Protein AF-A0A8E1WLB1-F1 (afdb_monomer_lite)

Sequence (109 aa):
MVTIDEEIEALRMELAEETDPLENDVKKKERRQAFNVERGKLIANALDRASTAIIALGIFTPALNAYYGSVVDTSMTPVGQVFGVFACFAVAYLLHLLGQESLEKGYSI

Foldseek 3Di:
DDDPVNVVVVVVVVVVVVVVVVVVVVVVVVVVLVVLQVVLVVLLVVLLVVLVVLLCCLPVVVVVCVVVPCPPVPPQPPVSSVVSSVVSNVVSVVSNVVSVCSNVPSDDD

Radius of gyration: 29.31 Å; chains: 1; bounding box: 66×15×85 Å

Organism: NCBI:txid376165

Structure (mmCIF, N/CA/C/O backbone):
data_AF-A0A8E1WLB1-F1
#
_entry.id   AF-A0A8E1WLB1-F1
#
loop_
_atom_site.group_PDB
_atom_site.id
_atom_site.type_symbol
_atom_site.label_atom_id
_atom_site.label_alt_id
_atom_site.label_comp_id
_atom_site.label_asym_id
_atom_site.label_entity_id
_atom_site.label_seq_id
_atom_site.pdbx_PDB_ins_code
_atom_site.Cartn_x
_atom_site.Cartn_y
_atom_site.Cartn_z
_atom_site.occupancy
_atom_site.B_iso_or_equiv
_atom_site.auth_seq_id
_atom_site.auth_comp_id
_atom_site.auth_asym_id
_atom_site.auth_atom_id
_atom_site.pdbx_PDB_model_num
ATOM 1 N N . MET A 1 1 ? -39.319 -3.958 58.319 1.00 59.16 1 MET A N 1
ATOM 2 C CA . MET A 1 1 ? -39.807 -2.802 57.546 1.00 59.16 1 MET A CA 1
ATOM 3 C C . MET A 1 1 ? -38.581 -2.290 56.822 1.00 59.16 1 MET A C 1
ATOM 5 O O . MET A 1 1 ? -37.743 -1.691 57.477 1.00 59.16 1 MET A O 1
ATOM 9 N N . VAL A 1 2 ? -38.396 -2.716 55.569 1.00 61.66 2 VAL A N 1
ATOM 10 C CA . VAL A 1 2 ? -37.246 -2.314 54.741 1.00 61.66 2 VAL A CA 1
ATOM 11 C C . VAL A 1 2 ? -37.337 -0.802 54.564 1.00 61.66 2 VAL A C 1
ATOM 13 O O . VAL A 1 2 ? -38.421 -0.280 54.291 1.00 61.66 2 VAL A O 1
ATOM 16 N N . THR A 1 3 ? -36.252 -0.091 54.852 1.00 81.69 3 THR A N 1
ATOM 17 C CA . THR A 1 3 ? -36.212 1.370 54.731 1.00 81.69 3 THR A CA 1
ATOM 18 C C . THR A 1 3 ? -35.999 1.758 53.275 1.00 81.69 3 THR A C 1
ATOM 20 O O . THR A 1 3 ? -35.288 1.070 52.558 1.00 81.69 3 THR A O 1
ATOM 23 N N . ILE A 1 4 ? -36.582 2.876 52.843 1.00 82.38 4 ILE A N 1
ATOM 24 C CA . ILE A 1 4 ? -36.478 3.382 51.461 1.00 82.38 4 ILE A CA 1
ATOM 25 C C . ILE A 1 4 ? -35.007 3.495 51.008 1.00 82.38 4 ILE A C 1
ATOM 27 O O . ILE A 1 4 ? -34.698 3.245 49.847 1.00 82.38 4 ILE A O 1
ATOM 31 N N . ASP A 1 5 ? -34.089 3.789 51.932 1.00 85.62 5 ASP A N 1
ATOM 32 C CA . ASP A 1 5 ? -32.648 3.826 51.660 1.00 85.62 5 ASP A CA 1
ATOM 33 C C . ASP A 1 5 ? -32.058 2.459 51.253 1.00 85.62 5 ASP A C 1
ATOM 35 O O . ASP A 1 5 ? -31.161 2.418 50.416 1.00 85.62 5 ASP A O 1
ATOM 39 N N . GLU A 1 6 ? -32.576 1.337 51.769 1.00 86.00 6 GLU A N 1
ATOM 40 C CA . GLU A 1 6 ? -32.135 -0.011 51.359 1.00 86.00 6 GLU A CA 1
ATOM 41 C C . GLU A 1 6 ? -32.599 -0.353 49.938 1.00 86.00 6 GLU A C 1
ATOM 43 O O . GLU A 1 6 ? -31.841 -0.953 49.178 1.00 86.00 6 GLU A O 1
ATOM 48 N N . GLU A 1 7 ? -33.814 0.050 49.547 1.00 85.56 7 GLU A N 1
ATOM 49 C CA . GLU A 1 7 ? -34.298 -0.147 48.172 1.00 85.56 7 GLU A CA 1
ATOM 50 C C . GLU A 1 7 ? -33.509 0.702 47.168 1.00 85.56 7 GLU A C 1
ATOM 52 O O . GLU A 1 7 ? -33.182 0.232 46.077 1.00 85.56 7 GLU A O 1
ATOM 57 N N . ILE A 1 8 ? -33.156 1.938 47.541 1.00 85.50 8 ILE A N 1
ATOM 58 C CA . ILE A 1 8 ? -32.335 2.819 46.700 1.00 85.50 8 ILE A CA 1
ATOM 59 C C . ILE A 1 8 ? -30.932 2.234 46.504 1.00 85.50 8 ILE A C 1
ATOM 61 O O . ILE A 1 8 ? -30.413 2.268 45.386 1.00 85.50 8 ILE A O 1
ATOM 65 N N . GLU A 1 9 ? -30.317 1.692 47.554 1.00 88.00 9 GLU A N 1
ATOM 66 C CA . GLU A 1 9 ? -28.968 1.131 47.458 1.00 88.00 9 GLU A CA 1
ATOM 67 C C . GLU A 1 9 ? -28.949 -0.189 46.670 1.00 88.00 9 GLU A C 1
ATOM 69 O O . GLU A 1 9 ? -28.043 -0.410 45.866 1.00 88.00 9 GLU A O 1
ATOM 74 N N . ALA A 1 10 ? -29.991 -1.018 46.803 1.00 86.75 10 ALA A N 1
ATOM 75 C CA . ALA A 1 10 ? -30.160 -2.227 45.997 1.00 86.75 10 ALA A CA 1
ATOM 76 C C . ALA A 1 10 ? -30.283 -1.907 44.495 1.00 86.75 10 ALA A C 1
ATOM 78 O O . ALA A 1 10 ? -29.577 -2.500 43.681 1.00 86.75 10 ALA A O 1
ATOM 79 N N . LEU A 1 11 ? -31.093 -0.905 44.133 1.00 87.06 11 LEU A N 1
ATOM 80 C CA . LEU A 1 11 ? -31.238 -0.438 42.747 1.00 87.06 11 LEU A CA 1
ATOM 81 C C . LEU A 1 11 ? -29.931 0.119 42.171 1.00 87.06 11 LEU A C 1
ATOM 83 O O . LEU A 1 11 ? -29.630 -0.069 40.993 1.00 87.06 11 LEU A O 1
ATOM 87 N N . ARG A 1 12 ? -29.136 0.815 42.992 1.00 88.25 12 ARG A N 1
ATOM 88 C CA . ARG A 1 12 ? -27.818 1.320 42.580 1.00 88.25 12 ARG A CA 1
ATOM 89 C C . ARG A 1 12 ? -26.835 0.190 42.318 1.00 88.25 12 ARG A C 1
ATOM 91 O O . ARG A 1 12 ? -26.054 0.283 41.376 1.00 88.25 12 ARG A O 1
ATOM 98 N N . MET A 1 13 ? -26.869 -0.848 43.145 1.00 87.62 13 MET A N 1
ATOM 99 C CA . MET A 1 13 ? -25.991 -2.004 43.019 1.00 87.62 13 MET A CA 1
ATOM 100 C C . MET A 1 13 ? -26.341 -2.839 41.779 1.00 87.62 13 MET A C 1
ATOM 102 O O . MET A 1 13 ? -25.441 -3.218 41.037 1.00 87.62 13 MET A O 1
ATOM 106 N N . GLU A 1 14 ? -27.633 -3.019 41.493 1.00 86.56 14 GLU A N 1
ATOM 107 C CA . GLU A 1 14 ? -28.126 -3.696 40.286 1.00 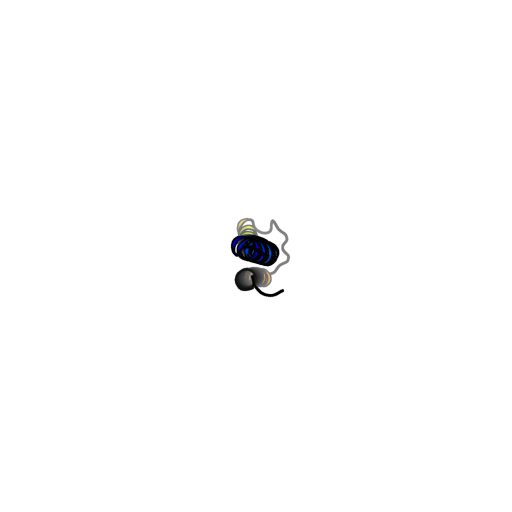86.56 14 GLU A CA 1
ATOM 108 C C . GLU A 1 14 ? -27.766 -2.916 39.006 1.00 86.56 14 GLU A C 1
ATOM 110 O O . GLU A 1 14 ? -27.254 -3.487 38.043 1.00 86.56 14 GLU A O 1
ATOM 115 N N . LEU A 1 15 ? -27.907 -1.583 39.020 1.00 84.81 15 LEU A N 1
ATOM 116 C CA . LEU A 1 15 ? -27.486 -0.729 37.904 1.00 84.81 15 LEU A CA 1
ATOM 117 C C . LEU A 1 15 ? -25.960 -0.743 37.696 1.00 84.81 15 LEU A C 1
ATOM 119 O O . LEU A 1 15 ? -25.486 -0.689 36.560 1.00 84.81 15 LEU A O 1
ATOM 123 N N . ALA A 1 16 ? -25.176 -0.807 38.776 1.00 81.62 16 ALA A N 1
ATOM 124 C CA . ALA A 1 16 ? -23.720 -0.925 38.702 1.00 81.62 16 ALA A CA 1
ATOM 125 C C . ALA A 1 16 ? -23.286 -2.283 38.119 1.00 81.62 16 ALA A C 1
ATOM 127 O O . ALA A 1 16 ? -22.360 -2.334 37.312 1.00 81.62 16 ALA A O 1
ATOM 128 N N . GLU A 1 17 ? -23.983 -3.366 38.473 1.00 86.50 17 GLU A N 1
ATOM 129 C CA . GLU A 1 17 ? -23.728 -4.709 37.941 1.00 86.50 17 GLU A CA 1
ATOM 130 C C . GLU A 1 17 ? -24.061 -4.820 36.444 1.00 86.50 17 GLU A C 1
ATOM 132 O O . GLU A 1 17 ? -23.345 -5.492 35.704 1.00 86.50 17 GLU A O 1
ATOM 137 N N . GLU A 1 18 ? -25.087 -4.112 35.963 1.00 81.25 18 GLU A N 1
ATOM 138 C CA . GLU A 1 18 ? -25.448 -4.095 34.539 1.00 81.25 18 GLU A CA 1
ATOM 139 C C . GLU A 1 18 ? -24.536 -3.183 33.692 1.00 81.25 18 GLU A C 1
ATOM 141 O O . GLU A 1 18 ? -24.259 -3.467 32.522 1.00 81.25 18 GLU A O 1
ATOM 146 N N . THR A 1 19 ? -24.023 -2.092 34.268 1.00 79.38 19 THR A N 1
ATOM 147 C CA . THR A 1 19 ? -23.196 -1.107 33.542 1.00 79.38 19 THR A CA 1
ATOM 148 C C . THR A 1 19 ? -21.728 -1.522 33.387 1.00 79.38 19 THR A C 1
ATOM 150 O O . THR A 1 19 ? -21.125 -1.236 32.348 1.00 79.38 19 THR A O 1
ATOM 153 N N . ASP A 1 20 ? -21.163 -2.252 34.350 1.00 82.69 20 ASP A N 1
ATOM 154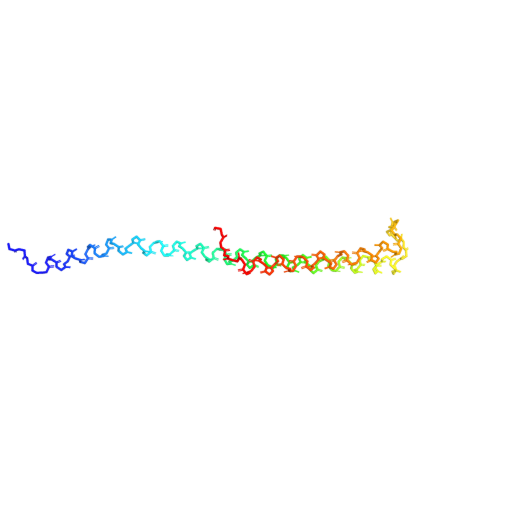 C CA . ASP A 1 20 ? -19.772 -2.731 34.321 1.00 82.69 20 ASP A CA 1
ATOM 155 C C . ASP A 1 20 ? -19.424 -3.641 33.111 1.00 82.69 20 ASP A C 1
ATOM 157 O O . ASP A 1 20 ? -18.413 -3.400 32.431 1.00 82.69 20 ASP A O 1
ATOM 161 N N . PRO A 1 21 ? -20.238 -4.651 32.730 1.00 82.62 21 PRO A N 1
ATOM 162 C CA . PRO A 1 21 ? -19.960 -5.460 31.542 1.00 82.62 21 PRO A CA 1
ATOM 163 C C . PRO A 1 21 ? -20.099 -4.655 30.242 1.00 82.62 21 PRO A C 1
ATOM 165 O O . PRO A 1 21 ? -19.330 -4.867 29.299 1.00 82.62 21 PRO A O 1
ATOM 168 N N . LEU A 1 22 ? -21.023 -3.689 30.194 1.00 82.19 22 LEU A N 1
ATOM 169 C CA . LEU A 1 22 ? -21.230 -2.844 29.021 1.00 82.19 22 LEU A CA 1
ATOM 170 C C . LEU A 1 22 ? -20.031 -1.916 28.776 1.00 82.19 22 LEU A C 1
ATOM 172 O O . LEU A 1 22 ? -19.574 -1.788 27.637 1.00 82.19 22 LEU A O 1
ATOM 176 N N . GLU A 1 23 ? -19.475 -1.311 29.829 1.00 83.94 23 GLU A N 1
ATOM 177 C CA . GLU A 1 23 ? -18.282 -0.464 29.720 1.00 83.94 23 GLU A CA 1
ATOM 178 C C . GLU A 1 23 ? -17.070 -1.266 29.217 1.00 83.94 23 GLU A C 1
ATOM 180 O O . GLU A 1 23 ? -16.312 -0.807 28.352 1.00 83.94 23 GLU A O 1
ATOM 185 N N . ASN A 1 24 ? -16.911 -2.499 29.704 1.00 84.56 24 ASN A N 1
ATOM 186 C CA . ASN A 1 24 ? -15.837 -3.393 29.279 1.00 84.56 24 ASN A CA 1
ATOM 187 C C . ASN A 1 24 ? -15.957 -3.798 27.802 1.00 84.56 24 ASN A C 1
ATOM 189 O O . ASN A 1 24 ? -14.952 -3.812 27.078 1.00 84.56 24 ASN A O 1
ATOM 193 N N . ASP A 1 25 ? -17.169 -4.066 27.320 1.00 84.94 25 ASP A N 1
ATOM 194 C CA . ASP A 1 25 ? -17.412 -4.391 25.915 1.00 84.94 25 ASP A CA 1
ATOM 195 C C . ASP A 1 25 ? -17.202 -3.194 24.981 1.00 84.94 25 ASP A C 1
ATOM 197 O O . ASP A 1 25 ? -16.645 -3.356 23.887 1.00 84.94 25 ASP A O 1
ATOM 201 N N . VAL A 1 26 ? -17.572 -1.983 25.410 1.00 86.62 26 VAL A N 1
ATOM 202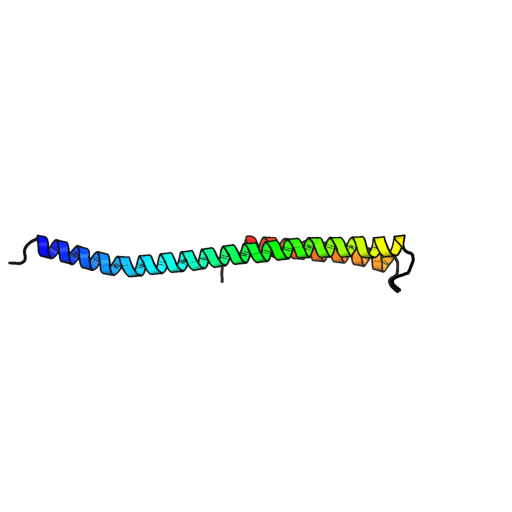 C CA . VAL A 1 26 ? -17.288 -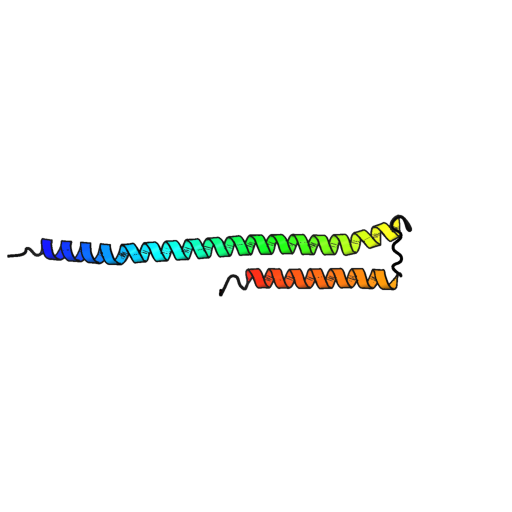0.747 24.667 1.00 86.62 26 VAL A CA 1
ATOM 203 C C . VAL A 1 26 ? -15.781 -0.517 24.580 1.00 86.62 26 VAL A C 1
ATOM 205 O O . VAL A 1 26 ? -15.252 -0.430 23.470 1.00 86.62 26 VAL A O 1
ATOM 208 N N . LYS A 1 27 ? -15.052 -0.557 25.705 1.00 87.06 27 LYS A N 1
ATOM 209 C CA . LYS A 1 27 ? -13.580 -0.428 25.711 1.00 87.06 27 LYS A CA 1
ATOM 210 C C . LYS A 1 27 ? -12.905 -1.478 24.834 1.00 87.06 27 LYS A C 1
ATOM 212 O O . LYS A 1 27 ? -11.913 -1.198 24.157 1.00 87.06 27 LYS A O 1
ATOM 217 N N . LYS A 1 28 ? -13.424 -2.706 24.818 1.00 85.44 28 LYS A N 1
ATOM 218 C CA . LYS A 1 28 ? -12.903 -3.785 23.971 1.00 85.44 28 LYS A CA 1
ATOM 219 C C . LYS A 1 28 ? -13.140 -3.510 22.485 1.00 85.44 28 LYS A C 1
ATOM 221 O O . LYS A 1 28 ? -12.241 -3.769 21.681 1.00 85.44 28 LYS A O 1
ATOM 226 N N . LYS A 1 29 ? -14.308 -2.981 22.108 1.00 81.44 29 LYS A N 1
ATOM 227 C CA . LYS A 1 29 ? -14.609 -2.567 20.727 1.00 81.44 29 LYS A CA 1
ATOM 228 C C . LYS A 1 29 ? -13.745 -1.389 20.292 1.00 81.44 29 LYS A C 1
ATOM 230 O O . LYS A 1 29 ? -13.165 -1.457 19.212 1.00 81.44 29 LYS A O 1
ATOM 235 N N . GLU A 1 30 ? -13.576 -0.383 21.144 1.00 85.62 30 GLU A N 1
ATOM 236 C CA . GLU A 1 30 ? -12.707 0.767 20.875 1.00 85.62 30 GLU A CA 1
ATOM 237 C C . GLU A 1 30 ? -11.253 0.340 20.666 1.00 85.62 30 GLU A C 1
ATOM 239 O O . GLU A 1 30 ? -10.634 0.733 19.681 1.00 85.62 30 GLU A O 1
ATOM 244 N N . ARG A 1 31 ? -10.716 -0.548 21.517 1.00 82.31 31 ARG A N 1
ATOM 245 C CA . ARG A 1 31 ? -9.360 -1.096 21.333 1.00 82.31 31 ARG A CA 1
ATOM 246 C C . ARG A 1 31 ? -9.211 -1.852 20.013 1.00 82.31 31 ARG A C 1
ATOM 248 O O . ARG A 1 31 ? -8.182 -1.729 19.354 1.00 82.31 31 ARG A O 1
ATOM 255 N N . ARG A 1 32 ? -10.227 -2.622 19.608 1.00 78.56 32 ARG A N 1
ATOM 256 C CA . ARG A 1 32 ? -10.225 -3.329 18.315 1.00 78.56 32 ARG A CA 1
ATOM 257 C C . ARG A 1 32 ? -10.291 -2.363 17.136 1.00 78.56 32 ARG A C 1
ATOM 259 O O . ARG A 1 32 ? -9.567 -2.555 16.164 1.00 78.56 32 ARG A O 1
ATOM 266 N N . GLN A 1 33 ? -11.115 -1.323 17.226 1.00 79.88 33 GLN A N 1
ATOM 267 C CA . GLN A 1 33 ? -11.189 -0.285 16.200 1.00 79.88 33 GLN A CA 1
ATOM 268 C C . GLN A 1 33 ? -9.872 0.487 16.092 1.00 79.88 33 GLN A C 1
ATOM 270 O O . GLN A 1 33 ? -9.356 0.633 14.987 1.00 79.88 33 GLN A O 1
ATOM 275 N N . ALA A 1 34 ? -9.283 0.899 17.217 1.00 80.06 34 ALA A N 1
ATOM 276 C CA . ALA A 1 34 ? -7.992 1.580 17.247 1.00 80.06 34 ALA A CA 1
ATOM 277 C C . ALA A 1 34 ? -6.890 0.728 16.598 1.00 80.06 34 ALA A C 1
ATOM 279 O O . ALA A 1 34 ? -6.176 1.209 15.719 1.00 80.06 34 ALA A O 1
ATOM 280 N N . PHE A 1 35 ? -6.824 -0.562 16.943 1.00 78.88 35 PHE A N 1
ATOM 281 C CA . PHE A 1 35 ? -5.874 -1.497 16.342 1.00 78.88 35 PHE A CA 1
ATOM 282 C C . PHE A 1 35 ? -6.066 -1.646 14.823 1.00 78.88 35 PHE A C 1
ATOM 284 O O . PHE A 1 35 ? -5.097 -1.633 14.065 1.00 78.88 35 PHE A O 1
ATOM 291 N N . ASN A 1 36 ? -7.313 -1.750 14.353 1.00 75.25 36 ASN A N 1
ATOM 292 C CA . ASN A 1 36 ? -7.610 -1.872 12.924 1.00 75.25 36 ASN A CA 1
ATOM 293 C C . ASN A 1 36 ? -7.248 -0.600 12.145 1.00 75.25 36 ASN A C 1
ATOM 295 O O . ASN A 1 36 ? -6.695 -0.690 11.050 1.00 75.25 36 ASN A O 1
ATOM 299 N N . VAL A 1 37 ? -7.499 0.577 12.722 1.00 80.69 37 VAL A N 1
ATOM 300 C CA . VAL A 1 37 ? -7.125 1.867 12.125 1.00 80.69 37 VAL A CA 1
ATOM 301 C C . VAL A 1 37 ? -5.606 2.003 12.026 1.00 80.69 37 VAL A C 1
ATOM 303 O O . VAL A 1 37 ? -5.091 2.406 10.984 1.00 80.69 37 VAL A O 1
ATOM 306 N N . GLU A 1 38 ? -4.868 1.654 13.081 1.00 76.44 38 GLU A N 1
ATOM 307 C CA . GLU A 1 38 ? -3.402 1.670 13.055 1.00 76.44 38 GLU A CA 1
ATOM 308 C C . GLU A 1 38 ? -2.842 0.701 12.014 1.00 76.44 38 GLU A C 1
ATOM 310 O O . GLU A 1 38 ? -1.964 1.069 11.230 1.00 76.44 38 GLU A O 1
ATOM 315 N N . ARG A 1 39 ? -3.398 -0.511 11.935 1.00 74.19 39 ARG A N 1
ATOM 316 C CA . ARG A 1 39 ? -3.007 -1.495 10.924 1.00 74.19 39 ARG A CA 1
ATOM 317 C C . ARG A 1 39 ? -3.277 -0.987 9.505 1.00 74.19 39 ARG A C 1
ATOM 319 O O . ARG A 1 39 ? -2.405 -1.125 8.650 1.00 74.19 39 ARG A O 1
ATOM 326 N N . GLY A 1 40 ? -4.428 -0.356 9.268 1.00 76.81 40 GLY A N 1
ATOM 327 C CA . GLY A 1 40 ? -4.763 0.268 7.985 1.00 76.81 40 GLY A CA 1
ATOM 328 C C . GLY A 1 40 ? -3.767 1.361 7.592 1.00 76.81 40 GLY A C 1
ATOM 329 O O . GLY A 1 40 ? -3.255 1.358 6.474 1.00 76.81 40 GLY A O 1
ATOM 330 N N . LYS A 1 41 ? -3.392 2.235 8.535 1.00 76.19 41 LYS A N 1
ATOM 331 C CA . LYS A 1 41 ? -2.367 3.273 8.317 1.00 76.19 41 LYS A CA 1
ATOM 332 C C . LYS A 1 41 ? -1.002 2.681 7.960 1.00 76.19 41 LYS A C 1
ATOM 334 O O . LYS A 1 41 ? -0.337 3.185 7.057 1.00 76.19 41 LYS A O 1
ATOM 339 N N . LEU A 1 42 ? -0.580 1.614 8.644 1.00 78.12 42 LEU A N 1
ATOM 340 C CA . LEU A 1 42 ? 0.691 0.939 8.361 1.00 78.12 42 LEU A CA 1
ATOM 341 C C . LEU A 1 42 ? 0.699 0.293 6.973 1.00 78.12 42 LEU A C 1
ATOM 343 O O . LEU A 1 42 ? 1.681 0.436 6.245 1.00 78.12 42 LEU A O 1
ATOM 347 N N . ILE A 1 43 ? -0.393 -0.377 6.601 1.00 78.38 43 ILE A N 1
ATOM 348 C CA . ILE A 1 43 ? -0.558 -1.000 5.283 1.00 78.38 43 ILE A CA 1
ATOM 349 C C . ILE A 1 43 ? -0.514 0.070 4.193 1.00 78.38 43 ILE A C 1
ATOM 351 O O . ILE A 1 43 ? 0.284 -0.042 3.267 1.00 78.38 43 ILE A O 1
ATOM 355 N N . ALA A 1 44 ? -1.285 1.146 4.342 1.00 76.62 44 ALA A N 1
ATOM 356 C CA . ALA A 1 44 ? -1.303 2.244 3.383 1.00 76.62 44 ALA A CA 1
ATOM 357 C C . ALA A 1 44 ? 0.082 2.873 3.185 1.00 76.62 44 ALA A C 1
ATOM 359 O O . ALA A 1 44 ? 0.535 3.038 2.056 1.00 76.62 44 ALA A O 1
ATOM 360 N N . ASN A 1 45 ? 0.795 3.149 4.279 1.00 80.94 45 ASN A N 1
ATOM 361 C CA . ASN A 1 45 ? 2.150 3.692 4.226 1.00 80.94 45 ASN A CA 1
ATOM 362 C C . ASN A 1 45 ? 3.154 2.711 3.588 1.00 80.94 45 ASN A C 1
ATOM 364 O O . ASN A 1 45 ? 4.081 3.130 2.896 1.00 80.94 45 ASN A O 1
ATOM 368 N N . ALA A 1 46 ? 2.987 1.401 3.792 1.00 75.12 46 ALA A N 1
ATOM 369 C CA . ALA A 1 46 ? 3.811 0.394 3.127 1.00 75.12 46 ALA A CA 1
ATOM 370 C C . ALA A 1 46 ? 3.531 0.328 1.614 1.00 75.12 46 ALA A C 1
ATOM 372 O O . ALA A 1 46 ? 4.475 0.253 0.828 1.00 75.12 46 ALA A O 1
ATOM 373 N N . LEU A 1 47 ? 2.261 0.405 1.204 1.00 78.31 47 LEU A N 1
ATOM 374 C CA . LEU A 1 47 ? 1.844 0.421 -0.203 1.00 78.31 47 LEU A CA 1
ATOM 375 C C . LEU A 1 47 ? 2.320 1.677 -0.937 1.00 78.31 47 LEU A C 1
ATOM 377 O O . LEU A 1 47 ? 2.785 1.566 -2.068 1.00 78.31 47 LEU A O 1
ATOM 381 N N . ASP A 1 48 ? 2.289 2.839 -0.290 1.00 76.19 48 ASP A N 1
ATOM 382 C CA . ASP A 1 48 ? 2.782 4.095 -0.866 1.00 76.19 48 ASP A CA 1
ATOM 383 C C . ASP A 1 48 ? 4.309 4.084 -1.087 1.00 76.19 48 ASP A C 1
ATOM 385 O O . ASP A 1 48 ? 4.832 4.501 -2.124 1.00 76.19 48 ASP A O 1
ATOM 389 N N . ARG A 1 49 ? 5.057 3.496 -0.144 1.00 78.62 49 ARG A N 1
ATOM 390 C CA . ARG A 1 49 ? 6.501 3.277 -0.320 1.00 78.62 49 ARG A CA 1
ATOM 391 C C . ARG A 1 49 ? 6.798 2.256 -1.413 1.00 78.62 49 ARG A C 1
ATOM 393 O O . ARG A 1 49 ? 7.742 2.446 -2.179 1.00 78.62 49 ARG A O 1
ATOM 400 N N . ALA A 1 50 ? 6.008 1.188 -1.497 1.00 75.75 50 ALA A N 1
ATOM 401 C CA . ALA A 1 50 ? 6.162 0.173 -2.531 1.00 75.75 50 ALA A CA 1
ATOM 402 C C . ALA A 1 50 ? 5.843 0.729 -3.929 1.00 75.75 50 ALA A C 1
ATOM 404 O O . ALA A 1 50 ? 6.614 0.492 -4.855 1.00 75.75 50 ALA A O 1
ATOM 405 N N . SER A 1 51 ? 4.775 1.519 -4.087 1.00 74.25 51 SER A N 1
ATOM 406 C CA . SER A 1 51 ? 4.431 2.159 -5.364 1.00 74.25 51 SER A CA 1
ATOM 407 C C . SER A 1 51 ? 5.541 3.111 -5.821 1.00 74.25 51 SER A C 1
ATOM 409 O O . SER A 1 51 ? 5.995 3.027 -6.963 1.00 74.25 51 SER A O 1
ATOM 411 N N . THR A 1 52 ? 6.064 3.933 -4.907 1.00 76.25 52 THR A N 1
ATOM 412 C CA . THR A 1 52 ? 7.181 4.846 -5.178 1.00 76.25 52 THR A CA 1
ATOM 413 C C . THR A 1 52 ? 8.440 4.083 -5.590 1.00 76.25 52 THR A C 1
ATOM 415 O O . THR A 1 52 ? 9.093 4.457 -6.563 1.00 76.25 52 THR A O 1
ATOM 418 N N . ALA A 1 53 ? 8.772 2.986 -4.901 1.00 74.12 53 ALA A N 1
ATOM 419 C CA . ALA A 1 53 ? 9.926 2.155 -5.237 1.00 74.12 53 ALA A CA 1
ATOM 420 C C . ALA A 1 53 ? 9.783 1.479 -6.610 1.00 74.12 53 ALA A C 1
ATOM 422 O O . ALA A 1 53 ? 10.752 1.420 -7.361 1.00 74.12 53 ALA A O 1
ATOM 423 N N . ILE A 1 54 ? 8.583 1.012 -6.967 1.00 80.62 54 ILE A N 1
ATOM 424 C CA . ILE A 1 54 ? 8.310 0.390 -8.270 1.00 80.62 54 ILE A CA 1
ATOM 425 C C . ILE A 1 54 ? 8.438 1.413 -9.400 1.00 80.62 54 ILE A C 1
ATOM 427 O O . ILE A 1 54 ? 9.061 1.116 -10.416 1.00 80.62 54 ILE A O 1
ATOM 431 N N . ILE A 1 55 ? 7.915 2.628 -9.219 1.00 76.56 55 ILE A N 1
ATOM 432 C CA . ILE A 1 55 ? 8.079 3.712 -10.199 1.00 76.56 55 ILE A CA 1
ATOM 433 C C . ILE A 1 55 ? 9.555 4.103 -10.314 1.00 76.56 55 ILE A C 1
ATOM 435 O O . ILE A 1 55 ? 10.074 4.231 -11.422 1.00 76.56 55 ILE A O 1
ATOM 439 N N . ALA A 1 56 ? 10.251 4.247 -9.182 1.00 78.00 56 ALA A N 1
ATOM 440 C CA . ALA A 1 56 ? 11.668 4.581 -9.168 1.00 78.00 56 ALA A CA 1
ATOM 441 C C . ALA A 1 56 ? 12.492 3.521 -9.909 1.00 78.00 56 ALA A C 1
ATOM 443 O O . ALA A 1 56 ? 13.228 3.868 -10.825 1.00 78.00 56 ALA A O 1
ATOM 444 N N . LEU A 1 57 ? 12.333 2.234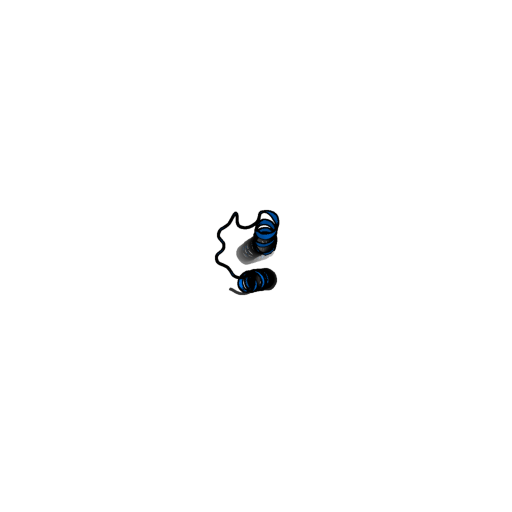 -9.595 1.00 77.00 57 LEU A N 1
ATOM 445 C CA . LEU A 1 57 ? 13.023 1.154 -10.306 1.00 77.00 57 LEU A CA 1
ATOM 446 C C . LEU A 1 57 ? 12.636 1.123 -11.791 1.00 77.00 57 LEU A C 1
ATOM 448 O O . LEU A 1 57 ? 13.511 1.068 -12.651 1.00 77.00 57 LEU A O 1
ATOM 452 N N . GLY A 1 58 ? 11.346 1.253 -12.104 1.00 73.31 58 GLY A N 1
ATOM 453 C CA . GLY A 1 58 ? 10.841 1.266 -13.475 1.00 73.31 58 GLY A CA 1
ATOM 454 C C . GLY A 1 58 ? 11.416 2.387 -14.346 1.00 73.31 58 GLY A C 1
ATOM 455 O O . GLY A 1 58 ? 11.522 2.200 -15.551 1.00 73.31 58 GLY A O 1
ATOM 456 N N . ILE A 1 59 ? 11.825 3.520 -13.763 1.00 76.75 59 ILE A N 1
ATOM 457 C CA . ILE A 1 59 ? 12.420 4.659 -14.485 1.00 76.75 59 ILE A CA 1
ATOM 458 C C . ILE A 1 59 ? 13.952 4.645 -14.408 1.00 76.75 59 ILE A C 1
ATOM 460 O O . ILE A 1 59 ? 14.626 4.818 -15.424 1.00 76.75 59 ILE A O 1
ATOM 464 N N . PHE A 1 60 ? 14.527 4.429 -13.224 1.00 78.19 60 PHE A N 1
ATOM 465 C CA . PHE A 1 60 ? 15.977 4.460 -13.030 1.00 78.19 60 PHE A CA 1
ATOM 466 C C . PHE A 1 60 ? 16.671 3.288 -13.719 1.00 78.19 60 PHE A C 1
ATOM 468 O O . PHE A 1 60 ? 17.737 3.486 -14.293 1.00 78.19 60 PHE A O 1
ATOM 475 N N . THR A 1 61 ? 16.085 2.088 -13.729 1.00 74.00 61 THR A N 1
ATOM 476 C CA . THR A 1 61 ? 16.680 0.930 -14.411 1.00 74.00 61 THR A CA 1
ATOM 477 C C . THR A 1 61 ? 16.878 1.166 -15.917 1.00 74.00 61 THR A C 1
ATOM 479 O O . THR A 1 61 ? 18.009 1.004 -16.383 1.00 74.00 61 THR A O 1
ATOM 482 N N . PRO A 1 62 ? 15.872 1.599 -16.705 1.00 71.50 62 PRO A N 1
ATOM 483 C CA . PRO A 1 62 ? 16.097 1.925 -18.113 1.00 71.50 62 PRO A CA 1
ATOM 484 C C . PRO A 1 62 ? 16.968 3.174 -18.308 1.00 71.50 62 PRO A C 1
ATOM 486 O O . PRO A 1 62 ? 17.784 3.188 -19.228 1.00 71.50 62 PRO A O 1
ATOM 489 N N . ALA A 1 63 ? 16.868 4.192 -17.443 1.00 74.38 63 ALA A N 1
ATOM 490 C CA . ALA 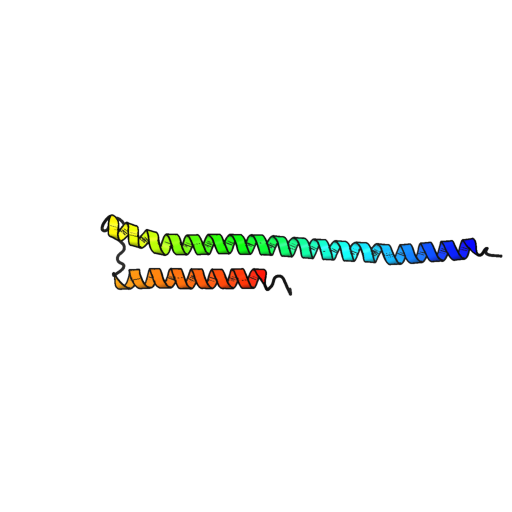A 1 63 ? 17.712 5.388 -17.537 1.00 74.38 63 ALA A CA 1
ATOM 491 C C . ALA A 1 63 ? 19.205 5.070 -17.340 1.00 74.38 63 ALA A C 1
ATOM 493 O O . ALA A 1 63 ? 20.047 5.547 -18.100 1.00 74.38 63 ALA A O 1
ATOM 494 N N . LEU A 1 64 ? 19.537 4.219 -16.365 1.00 74.38 64 LEU A N 1
ATOM 495 C CA . LEU A 1 64 ? 20.902 3.744 -16.133 1.00 74.38 64 LEU A CA 1
ATOM 496 C C . LEU A 1 64 ? 21.400 2.885 -17.298 1.00 74.38 64 LEU A C 1
ATOM 498 O O . LEU A 1 64 ? 22.554 3.020 -17.698 1.00 74.38 64 LEU A O 1
ATOM 502 N N . ASN A 1 65 ? 20.538 2.051 -17.884 1.00 72.50 65 ASN A N 1
ATOM 503 C CA . ASN A 1 65 ? 20.901 1.252 -19.053 1.00 72.50 65 ASN A CA 1
ATOM 504 C C . ASN A 1 65 ? 21.209 2.126 -20.284 1.00 72.50 65 ASN A C 1
ATOM 506 O O . ASN A 1 65 ? 22.161 1.857 -21.014 1.00 72.50 65 ASN A O 1
ATOM 510 N N . ALA A 1 66 ? 20.443 3.205 -20.480 1.00 72.62 66 ALA A N 1
ATOM 511 C CA . ALA A 1 66 ? 20.681 4.179 -21.542 1.00 72.62 66 ALA A CA 1
ATOM 512 C C . ALA A 1 66 ? 21.954 5.011 -21.305 1.00 72.62 66 ALA A C 1
ATOM 514 O O . ALA A 1 66 ? 22.693 5.272 -22.251 1.00 72.62 66 ALA A O 1
ATOM 515 N N . TYR A 1 67 ? 22.224 5.412 -20.056 1.00 76.12 67 TYR A N 1
ATOM 516 C CA . TYR A 1 67 ? 23.382 6.243 -19.710 1.00 76.12 67 TYR A CA 1
ATOM 517 C C . TYR A 1 67 ? 24.702 5.472 -19.753 1.00 76.12 67 TYR A C 1
ATOM 519 O O . TYR A 1 67 ? 25.701 5.981 -20.253 1.00 76.12 67 TYR A O 1
ATOM 527 N N . TYR A 1 68 ? 24.715 4.244 -19.234 1.00 73.69 68 TYR A N 1
ATOM 528 C CA . TYR A 1 68 ? 25.946 3.472 -19.133 1.00 73.69 68 TYR A CA 1
ATOM 529 C C . TYR A 1 68 ? 26.194 2.518 -20.307 1.00 73.69 68 TYR A C 1
ATOM 531 O O . TYR A 1 68 ? 27.271 1.936 -20.362 1.00 73.69 68 TYR A O 1
ATOM 539 N N . GLY A 1 69 ? 25.242 2.358 -21.233 1.00 63.38 69 GLY A N 1
ATOM 540 C CA . GLY A 1 69 ? 25.393 1.517 -22.420 1.00 63.38 69 GLY A CA 1
ATOM 541 C C . GLY A 1 69 ? 25.733 0.060 -22.082 1.00 63.38 69 GLY A C 1
ATOM 542 O O . GLY A 1 69 ? 26.898 -0.314 -21.993 1.00 63.38 69 GLY A O 1
ATOM 543 N N . SER A 1 70 ? 24.717 -0.798 -21.961 1.00 60.25 70 SER A N 1
ATOM 544 C CA . SER A 1 70 ? 24.848 -2.270 -21.891 1.00 60.25 70 SER A CA 1
ATOM 545 C C . SER A 1 70 ? 25.587 -2.879 -20.686 1.00 60.25 70 SER A C 1
ATOM 547 O O . SER A 1 70 ? 25.912 -4.060 -20.714 1.00 60.25 70 SER A O 1
ATOM 549 N N . VAL A 1 71 ? 25.819 -2.147 -19.589 1.00 55.44 71 VAL A N 1
ATOM 550 C CA . VAL A 1 71 ? 26.434 -2.754 -18.377 1.00 55.44 71 VAL A CA 1
ATOM 551 C C . VAL A 1 71 ? 25.553 -3.833 -17.751 1.00 55.44 71 VAL A C 1
ATOM 553 O O . VAL A 1 71 ? 26.037 -4.709 -17.040 1.00 55.44 71 VAL A O 1
ATOM 556 N N . VAL A 1 72 ? 24.249 -3.760 -18.007 1.00 55.97 72 VAL A N 1
ATOM 557 C CA . VAL A 1 72 ? 23.311 -4.827 -17.697 1.00 55.97 72 VAL A CA 1
ATOM 558 C C . VAL A 1 72 ? 22.932 -5.427 -19.036 1.00 55.97 72 VAL A C 1
ATOM 560 O O . VAL A 1 72 ? 22.266 -4.762 -19.833 1.00 55.97 72 VAL A O 1
ATOM 563 N N . ASP A 1 73 ? 23.386 -6.656 -19.279 1.00 55.97 73 ASP A N 1
ATOM 564 C CA . ASP A 1 73 ? 23.053 -7.475 -20.446 1.00 55.97 73 ASP A CA 1
ATOM 565 C C . ASP A 1 73 ? 21.555 -7.819 -20.397 1.00 55.97 73 ASP A C 1
ATOM 567 O O . ASP A 1 73 ? 21.098 -8.906 -20.051 1.00 55.97 73 ASP A O 1
ATOM 571 N N . THR A 1 74 ? 20.751 -6.787 -20.610 1.00 57.06 74 THR A N 1
ATOM 572 C CA . THR A 1 74 ? 19.315 -6.859 -20.739 1.00 57.06 74 THR A CA 1
ATOM 573 C C . THR A 1 74 ? 19.102 -7.168 -22.203 1.00 57.06 74 THR A C 1
ATOM 575 O O . THR A 1 74 ? 19.044 -6.277 -23.044 1.00 57.06 74 THR A O 1
ATOM 578 N N . SER A 1 75 ? 18.960 -8.453 -22.515 1.00 61.28 75 SER A N 1
ATOM 579 C CA . SER A 1 75 ? 18.477 -8.991 -23.798 1.00 61.28 75 SER A CA 1
ATOM 580 C C . SER A 1 75 ? 17.038 -8.548 -24.135 1.00 61.28 75 SER A C 1
ATOM 582 O O . SER A 1 75 ? 16.284 -9.217 -24.839 1.00 61.28 75 SER A O 1
ATOM 584 N N . MET A 1 76 ? 16.631 -7.404 -23.599 1.00 61.12 76 MET A N 1
ATOM 585 C CA . MET A 1 76 ? 15.312 -6.831 -23.632 1.00 61.12 76 MET A CA 1
ATOM 586 C C . MET A 1 76 ? 15.330 -5.760 -24.712 1.00 61.12 76 MET A C 1
ATOM 588 O O . MET A 1 76 ? 16.012 -4.741 -24.607 1.00 61.12 76 MET A O 1
ATOM 592 N N . THR A 1 77 ? 14.599 -6.033 -25.789 1.00 75.44 77 THR A N 1
ATOM 593 C CA . THR A 1 77 ? 14.476 -5.120 -26.924 1.00 75.44 77 THR A CA 1
ATOM 594 C C . THR A 1 77 ? 13.958 -3.750 -26.457 1.00 75.44 77 THR A C 1
ATOM 596 O O . THR A 1 77 ? 13.280 -3.669 -25.428 1.00 75.44 77 THR A O 1
ATOM 599 N N . PRO A 1 78 ? 14.198 -2.663 -27.212 1.00 72.88 78 PRO A N 1
ATOM 600 C CA . PRO A 1 78 ? 13.670 -1.336 -26.872 1.00 72.88 78 PRO A CA 1
ATOM 601 C C . PRO A 1 78 ? 12.150 -1.335 -26.630 1.00 72.88 78 PRO A C 1
ATOM 603 O O . PRO A 1 78 ? 11.648 -0.648 -25.745 1.00 72.88 78 PRO A O 1
ATOM 606 N N . VAL A 1 79 ? 11.415 -2.179 -27.364 1.00 75.50 79 VAL A N 1
ATOM 607 C CA . VAL A 1 79 ? 9.972 -2.399 -27.174 1.00 75.50 79 VAL A CA 1
ATOM 608 C C . VAL A 1 79 ? 9.678 -3.037 -25.813 1.00 75.50 79 VAL A C 1
ATOM 610 O O . VAL A 1 79 ? 8.754 -2.614 -25.120 1.00 75.50 79 VAL A O 1
ATOM 613 N N . GLY A 1 80 ? 10.487 -4.017 -25.401 1.00 76.50 80 GLY A N 1
ATOM 614 C CA . GLY A 1 80 ? 10.404 -4.633 -24.079 1.00 76.50 80 GLY A CA 1
ATOM 615 C C . GLY A 1 80 ? 10.645 -3.632 -22.948 1.00 76.50 80 GLY A C 1
ATOM 616 O O . GLY A 1 80 ? 9.923 -3.661 -21.956 1.00 76.50 80 GLY A O 1
ATOM 617 N N . GLN A 1 81 ? 11.591 -2.702 -23.107 1.00 71.38 81 GLN A N 1
ATOM 618 C CA . GLN A 1 81 ? 11.844 -1.650 -22.112 1.00 71.38 81 GLN A CA 1
ATOM 619 C C . GLN A 1 81 ? 10.638 -0.727 -21.924 1.00 71.38 81 GLN A C 1
ATOM 621 O O . GLN A 1 81 ? 10.228 -0.488 -20.790 1.00 71.38 81 GLN A O 1
ATOM 626 N N . VAL A 1 82 ? 10.023 -0.265 -23.017 1.00 78.12 82 VAL A N 1
ATOM 627 C CA . VAL A 1 82 ? 8.810 0.566 -22.957 1.00 78.12 82 VAL A CA 1
ATOM 628 C C . VAL A 1 82 ? 7.674 -0.187 -22.260 1.00 78.12 82 VAL A C 1
ATOM 630 O O . VAL A 1 82 ? 7.047 0.355 -21.350 1.00 78.12 82 VAL A O 1
ATOM 633 N N . PHE A 1 83 ? 7.456 -1.459 -22.607 1.00 79.81 83 PHE A N 1
ATOM 634 C CA . PHE A 1 83 ? 6.472 -2.305 -21.924 1.00 79.81 83 PHE A CA 1
ATOM 635 C C . PHE A 1 83 ? 6.762 -2.464 -20.428 1.00 79.81 83 PHE A C 1
ATOM 637 O O . PHE A 1 83 ? 5.835 -2.405 -19.625 1.00 79.81 83 PHE A O 1
ATOM 644 N N . GLY A 1 84 ? 8.031 -2.622 -20.041 1.00 76.00 84 GLY A N 1
ATOM 645 C CA . GLY A 1 84 ? 8.446 -2.717 -18.640 1.00 76.00 84 GLY A CA 1
ATOM 646 C C . GLY A 1 84 ? 8.120 -1.455 -17.837 1.00 76.00 84 GLY A C 1
ATOM 647 O O . GLY A 1 84 ? 7.628 -1.555 -16.712 1.00 76.00 84 GLY A O 1
ATOM 648 N N . VAL A 1 85 ? 8.311 -0.275 -18.435 1.00 77.56 85 VAL A N 1
ATOM 649 C CA . VAL A 1 85 ? 7.927 1.009 -17.829 1.00 77.56 85 VAL A CA 1
ATOM 650 C C . VAL A 1 85 ? 6.411 1.072 -17.630 1.00 77.56 85 VAL A C 1
ATOM 652 O O . VAL A 1 85 ? 5.952 1.315 -16.514 1.00 77.56 85 VAL A O 1
ATOM 655 N N . PHE A 1 86 ? 5.619 0.789 -18.671 1.00 79.56 86 PHE A N 1
ATOM 656 C CA . PHE A 1 86 ? 4.153 0.779 -18.566 1.00 79.56 86 PHE A CA 1
ATOM 657 C C . PHE A 1 86 ? 3.642 -0.251 -17.550 1.00 79.56 86 PHE A C 1
ATOM 659 O O . PHE A 1 86 ? 2.726 0.050 -16.786 1.00 79.56 86 PHE A O 1
ATOM 666 N N . ALA A 1 87 ? 4.254 -1.435 -17.492 1.00 78.38 87 ALA A N 1
ATOM 667 C CA . ALA A 1 87 ? 3.928 -2.457 -16.504 1.00 78.38 87 ALA A CA 1
ATOM 668 C C . ALA A 1 87 ? 4.236 -1.982 -15.075 1.00 78.38 87 ALA A C 1
ATOM 670 O O . ALA A 1 87 ? 3.412 -2.185 -14.186 1.00 78.38 87 ALA A O 1
ATOM 671 N N . CYS A 1 88 ? 5.358 -1.288 -14.848 1.00 75.75 88 CYS A N 1
ATOM 672 C CA . CYS A 1 88 ? 5.660 -0.687 -13.544 1.00 75.75 88 CYS A CA 1
ATOM 673 C C . CYS A 1 88 ? 4.623 0.369 -13.146 1.00 75.75 88 CYS A C 1
ATOM 675 O O . CYS A 1 88 ? 4.169 0.363 -12.005 1.00 75.75 88 CYS A O 1
ATOM 677 N N . PHE A 1 89 ? 4.193 1.230 -14.075 1.00 75.81 89 PHE A N 1
ATOM 678 C CA . PHE A 1 89 ? 3.118 2.193 -13.811 1.00 75.81 89 PHE A CA 1
ATOM 679 C C . PHE A 1 89 ? 1.784 1.506 -13.499 1.00 75.81 89 PHE A C 1
ATOM 681 O O . PHE A 1 89 ? 1.105 1.906 -12.557 1.00 75.81 89 PHE A O 1
ATOM 688 N N . ALA A 1 90 ? 1.422 0.453 -14.237 1.00 78.81 90 ALA A N 1
ATOM 689 C CA . ALA A 1 90 ? 0.201 -0.309 -13.988 1.00 78.81 90 ALA A CA 1
ATOM 690 C C . ALA A 1 90 ? 0.224 -0.991 -12.612 1.00 78.81 90 ALA A C 1
ATOM 692 O O . ALA A 1 90 ? -0.746 -0.905 -11.863 1.00 78.81 90 ALA A O 1
ATOM 693 N N . VAL A 1 91 ? 1.346 -1.615 -12.243 1.00 78.06 91 VAL A N 1
ATOM 694 C CA . VAL A 1 91 ? 1.524 -2.234 -10.923 1.00 78.06 91 VAL A CA 1
ATOM 695 C C . VAL A 1 91 ? 1.485 -1.175 -9.821 1.00 78.06 91 VAL A C 1
ATOM 697 O O . VAL A 1 91 ? 0.767 -1.351 -8.842 1.00 78.06 91 VAL A O 1
ATOM 700 N N . ALA A 1 92 ? 2.179 -0.047 -9.984 1.00 76.25 92 ALA A N 1
ATOM 701 C CA . ALA A 1 92 ? 2.140 1.046 -9.015 1.00 76.25 92 ALA A CA 1
ATOM 702 C C . ALA A 1 92 ? 0.723 1.617 -8.836 1.00 76.25 92 ALA A C 1
ATOM 704 O O . ALA A 1 92 ? 0.310 1.885 -7.710 1.00 76.25 92 ALA A O 1
ATOM 705 N N . TYR A 1 93 ? -0.042 1.742 -9.923 1.00 77.50 93 TYR A N 1
ATOM 706 C CA . TYR A 1 93 ? -1.439 2.167 -9.886 1.00 77.50 93 TYR A CA 1
ATOM 707 C C . TYR A 1 93 ? -2.334 1.154 -9.160 1.00 77.50 93 TYR A C 1
ATOM 709 O O . TYR A 1 93 ? -3.134 1.540 -8.312 1.00 77.50 93 TYR A O 1
ATOM 717 N N . LEU A 1 94 ? -2.157 -0.147 -9.414 1.00 76.88 94 LEU A N 1
ATOM 718 C CA . LEU A 1 94 ? -2.874 -1.196 -8.683 1.00 76.88 94 LEU A CA 1
ATOM 719 C C . LEU A 1 94 ? -2.532 -1.188 -7.188 1.00 76.88 94 LEU A C 1
ATOM 721 O O . LEU A 1 94 ? -3.430 -1.319 -6.364 1.00 76.88 94 LEU A O 1
ATOM 725 N N . LEU A 1 95 ? -1.263 -0.982 -6.821 1.00 73.94 95 LEU A N 1
ATOM 726 C CA . LEU A 1 95 ? -0.871 -0.817 -5.419 1.00 73.94 95 LEU A CA 1
ATOM 727 C C . LEU A 1 95 ? -1.485 0.445 -4.801 1.00 73.94 95 LEU A C 1
ATOM 729 O O . LEU A 1 95 ? -1.897 0.417 -3.646 1.00 73.94 95 LEU A O 1
ATOM 733 N N . HIS A 1 96 ? -1.590 1.538 -5.555 1.00 73.38 96 HIS A N 1
ATOM 734 C CA . HIS A 1 96 ? -2.260 2.745 -5.078 1.00 73.38 96 HIS A CA 1
ATOM 735 C C . HIS A 1 96 ? -3.748 2.490 -4.797 1.00 73.38 96 HIS A C 1
ATOM 737 O O . HIS A 1 96 ? -4.236 2.849 -3.726 1.00 73.38 96 HIS A O 1
ATOM 743 N N . LEU A 1 97 ? -4.444 1.800 -5.707 1.00 73.75 97 LEU A N 1
ATOM 744 C CA . LEU A 1 97 ? -5.844 1.413 -5.520 1.00 73.75 97 LEU A CA 1
ATOM 745 C C . LEU A 1 97 ? -6.026 0.445 -4.347 1.00 73.75 97 LEU A C 1
ATOM 747 O O . LEU A 1 97 ? -6.924 0.648 -3.542 1.00 73.75 97 LEU A O 1
ATOM 751 N N . LEU A 1 98 ? -5.151 -0.553 -4.186 1.00 70.75 98 LEU A N 1
ATOM 752 C CA . LEU A 1 98 ? -5.186 -1.471 -3.038 1.00 70.75 98 LEU A CA 1
ATOM 753 C C . LEU A 1 98 ? -4.898 -0.755 -1.710 1.00 70.75 98 LEU A C 1
ATOM 755 O O . LEU A 1 98 ? -5.452 -1.120 -0.673 1.00 70.75 98 LEU A O 1
ATOM 759 N N . GLY A 1 99 ? -4.045 0.271 -1.727 1.00 68.12 99 GLY A N 1
ATOM 760 C CA . GLY A 1 99 ? -3.800 1.147 -0.582 1.00 68.12 99 GLY A CA 1
ATOM 761 C C . GLY A 1 99 ? -5.024 1.983 -0.222 1.00 68.12 99 GLY A C 1
ATOM 762 O O . GLY A 1 99 ? -5.400 2.026 0.949 1.00 68.12 99 GLY A O 1
ATOM 763 N N . GLN A 1 100 ? -5.679 2.586 -1.218 1.00 68.31 100 GLN A N 1
ATOM 764 C CA . GLN A 1 100 ? -6.946 3.295 -1.022 1.00 68.31 100 GLN A CA 1
ATOM 765 C C . GLN A 1 100 ? -8.042 2.357 -0.526 1.00 68.31 100 GLN A C 1
ATOM 767 O O . GLN A 1 100 ? -8.705 2.676 0.451 1.00 68.31 100 GLN A O 1
ATOM 772 N N . GLU A 1 101 ? -8.168 1.167 -1.108 1.00 67.31 101 GLU A N 1
ATOM 773 C CA . GLU A 1 101 ? -9.128 0.159 -0.673 1.00 67.31 101 GLU A CA 1
ATOM 774 C C . GLU A 1 101 ? -8.831 -0.320 0.752 1.00 67.31 101 GLU A C 1
ATOM 776 O O . GLU A 1 101 ? -9.755 -0.523 1.523 1.00 67.31 101 GLU A O 1
ATOM 781 N N . SER A 1 102 ? -7.567 -0.439 1.160 1.00 60.94 102 SER A N 1
ATOM 782 C CA . SER A 1 102 ? -7.208 -0.790 2.544 1.00 60.94 102 SER A CA 1
ATOM 783 C C . SER A 1 102 ? -7.528 0.325 3.549 1.00 60.94 102 SER A C 1
ATOM 785 O O . SER A 1 102 ? -7.741 0.046 4.729 1.00 60.94 102 SER A O 1
ATOM 787 N N . LEU A 1 103 ? -7.554 1.584 3.101 1.00 62.09 103 LEU A N 1
ATOM 788 C CA . LEU A 1 103 ? -7.953 2.736 3.914 1.00 62.09 103 LEU A CA 1
ATOM 789 C C . LEU A 1 103 ? -9.476 2.912 3.954 1.00 62.09 103 LEU A C 1
ATOM 791 O O . LEU A 1 103 ? -10.024 3.167 5.024 1.00 62.09 103 LEU A O 1
ATOM 795 N N . GLU A 1 104 ? -10.161 2.750 2.819 1.00 61.75 104 GLU A N 1
ATOM 796 C CA . GLU A 1 104 ? -11.623 2.827 2.710 1.00 61.75 104 GLU A CA 1
ATOM 797 C C . GLU A 1 104 ? -12.305 1.601 3.329 1.00 61.75 104 GLU A C 1
ATOM 799 O O . GLU A 1 104 ? -13.264 1.742 4.085 1.00 61.75 104 GLU A O 1
ATOM 804 N N . LYS A 1 105 ? -11.775 0.394 3.094 1.00 55.06 105 LYS A N 1
ATOM 805 C CA . LYS A 1 105 ? -12.190 -0.860 3.745 1.00 55.06 105 LYS A CA 1
ATOM 806 C C . LYS A 1 105 ? -11.455 -1.108 5.059 1.00 55.06 105 LYS A C 1
ATOM 808 O O . LYS A 1 105 ? -11.245 -2.257 5.443 1.00 55.06 105 LYS A O 1
ATOM 813 N N . GLY A 1 106 ? -11.217 -0.068 5.856 1.00 52.62 106 GLY A N 1
ATOM 814 C CA . GLY A 1 106 ? -11.102 -0.209 7.317 1.00 52.62 106 GLY A CA 1
ATOM 815 C C . GLY A 1 106 ? -12.381 -0.771 7.979 1.00 52.62 106 GLY A C 1
ATOM 816 O O . GLY A 1 106 ? -12.684 -0.440 9.123 1.00 52.62 106 GLY A O 1
ATOM 817 N N . TYR A 1 107 ? -13.164 -1.578 7.257 1.00 54.09 107 TYR A N 1
ATOM 818 C CA . TYR A 1 107 ? -14.528 -1.967 7.539 1.00 54.09 107 TYR A CA 1
ATOM 819 C C . TYR A 1 107 ? -14.841 -3.347 6.938 1.00 54.09 107 TYR A C 1
ATOM 821 O O . TYR A 1 107 ? -14.675 -3.581 5.742 1.00 54.09 107 TYR A O 1
ATOM 829 N N . SER A 1 108 ? -15.384 -4.207 7.800 1.00 40.12 108 SER A N 1
ATOM 830 C CA . SER A 1 108 ? -16.054 -5.478 7.508 1.00 40.12 108 SER A CA 1
ATOM 831 C C . SER A 1 108 ? -15.178 -6.700 7.199 1.00 40.12 108 SER A C 1
ATOM 833 O O . SER A 1 108 ? -15.249 -7.260 6.106 1.00 40.12 108 SER A O 1
ATOM 835 N N . ILE A 1 109 ? -14.473 -7.207 8.217 1.00 42.16 109 ILE A N 1
ATOM 836 C CA . ILE A 1 109 ? -14.503 -8.650 8.526 1.00 42.16 109 ILE A CA 1
ATOM 837 C C . ILE A 1 109 ? -14.789 -8.803 10.019 1.00 42.16 109 ILE A C 1
ATOM 839 O O . ILE A 1 109 ? -14.132 -8.082 10.807 1.00 42.16 109 ILE A O 1
#

Secondary structure (DSSP, 8-state):
---HHHHHHHHHHHHHHHHHHHHHHHHHHHHHHHHHHHHHHHHHHHHHHHHHHHHHHHHHHHHHHHHHTSSS-----HHHHHHHHHHHHHHHHHHHHHHHHHHHT----

pLDDT: mean 75.04, std 9.68, range [40.12, 88.25]